Protein AF-A0A7R9ZRM1-F1 (afdb_monomer_lite)

Secondary structure (DSSP, 8-state):
-----------------EEEEEEEEEEPTTT-PEEEEEEEEEEEE-TTSSEEEEEEEE-S---SS---S-----TTS---------EEEEEEEEETTEEEEEEEEEEEE---SSS-HHHHHHHHHHHHHHHHHHHHHHHHHH--

Structure (mmCIF, N/CA/C/O backbone):
data_AF-A0A7R9ZRM1-F1
#
_entry.id   AF-A0A7R9ZRM1-F1
#
loop_
_atom_site.group_PDB
_atom_site.id
_atom_site.type_symbol
_atom_site.label_atom_id
_atom_site.label_alt_id
_atom_site.label_comp_id
_atom_site.label_asym_id
_atom_site.label_entity_id
_atom_site.label_seq_id
_atom_site.pdbx_PDB_ins_code
_atom_site.Cartn_x
_atom_site.Cartn_y
_atom_site.Cartn_z
_atom_site.occupancy
_atom_site.B_iso_or_equiv
_atom_site.auth_seq_id
_atom_site.auth_comp_id
_atom_site.auth_asym_id
_atom_site.auth_atom_id
_atom_site.pdbx_PDB_model_num
ATOM 1 N N . GLU A 1 1 ? -13.390 -13.603 41.898 1.00 38.66 1 GLU A N 1
ATOM 2 C CA . GLU A 1 1 ? -14.037 -13.732 40.579 1.00 38.66 1 GLU A CA 1
ATOM 3 C C . GLU A 1 1 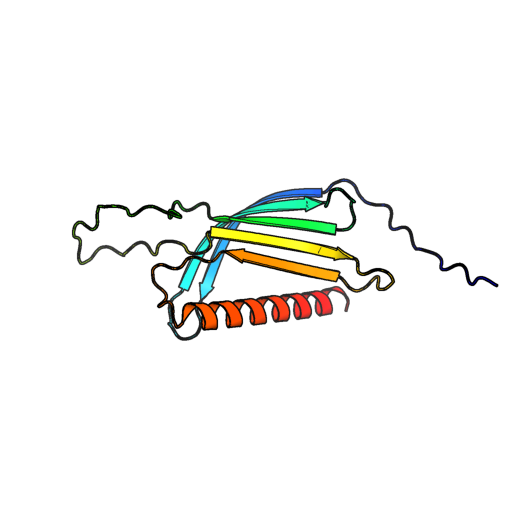? -14.206 -12.362 39.934 1.00 38.66 1 GLU A C 1
ATOM 5 O O . GLU A 1 1 ? -14.675 -11.442 40.586 1.00 38.66 1 GLU A O 1
ATOM 10 N N . GLN A 1 2 ? -13.767 -12.270 38.676 1.00 39.44 2 GLN A N 1
ATOM 11 C CA . GLN A 1 2 ? -14.209 -11.366 37.602 1.00 39.44 2 GLN A CA 1
ATOM 12 C C . GLN A 1 2 ? -14.117 -9.841 37.807 1.00 39.44 2 GLN A C 1
ATOM 14 O O . GLN A 1 2 ? -15.096 -9.145 38.064 1.00 39.44 2 GLN A O 1
ATOM 19 N N . GLN A 1 3 ? -12.932 -9.303 37.501 1.00 39.97 3 GLN A N 1
ATOM 20 C CA . GLN A 1 3 ? -12.776 -7.934 37.006 1.00 39.97 3 GLN A CA 1
ATOM 21 C C . GLN A 1 3 ? -13.335 -7.870 35.577 1.00 39.97 3 GLN A C 1
ATOM 23 O O . GLN A 1 3 ? -12.698 -8.295 34.614 1.00 39.97 3 GLN A O 1
ATOM 28 N N . LYS A 1 4 ? -14.571 -7.385 35.458 1.00 43.75 4 LYS A N 1
ATOM 29 C CA . LYS A 1 4 ? -15.247 -7.117 34.188 1.00 43.75 4 LYS A CA 1
ATOM 30 C C . LYS A 1 4 ? -14.528 -5.948 33.508 1.00 43.75 4 LYS A C 1
ATOM 32 O O . LYS A 1 4 ? -14.734 -4.795 33.879 1.00 43.75 4 LYS A O 1
ATOM 37 N N . GLN A 1 5 ? -13.631 -6.254 32.570 1.00 44.25 5 GLN A N 1
ATOM 38 C CA . GLN A 1 5 ? -13.029 -5.253 31.693 1.00 44.25 5 GLN A CA 1
ATOM 39 C C . GLN A 1 5 ? -14.170 -4.542 30.956 1.00 44.25 5 GLN A C 1
ATOM 41 O O . GLN A 1 5 ? -14.939 -5.174 30.234 1.00 44.25 5 GLN A O 1
ATOM 46 N N . MET A 1 6 ? -14.325 -3.241 31.204 1.00 43.62 6 MET A N 1
ATOM 47 C CA . MET A 1 6 ? -15.172 -2.379 30.386 1.00 43.62 6 MET A CA 1
ATOM 48 C C . MET A 1 6 ? -14.527 -2.305 29.004 1.00 43.62 6 MET A C 1
ATOM 50 O O . MET A 1 6 ? -13.603 -1.527 28.778 1.00 43.62 6 MET A O 1
ATOM 54 N N . GLU A 1 7 ? -14.991 -3.157 28.095 1.00 42.84 7 GLU A N 1
ATOM 55 C CA . GLU A 1 7 ? -14.809 -2.957 26.666 1.00 42.84 7 GLU A CA 1
ATOM 56 C C . GLU A 1 7 ? -15.472 -1.630 26.311 1.00 42.84 7 GLU A C 1
ATOM 58 O O . GLU A 1 7 ? -16.698 -1.507 26.286 1.00 42.84 7 GLU A O 1
ATOM 63 N N . THR A 1 8 ? -14.658 -0.606 26.076 1.00 45.09 8 THR A N 1
ATOM 64 C CA . THR A 1 8 ? -15.117 0.622 25.443 1.00 45.09 8 THR A CA 1
ATOM 65 C C . THR A 1 8 ? -15.559 0.247 24.032 1.00 45.09 8 THR A C 1
ATOM 67 O O . THR A 1 8 ? -14.741 0.171 23.114 1.00 45.09 8 THR A O 1
ATOM 70 N N . GLN A 1 9 ? -16.846 -0.059 23.866 1.00 40.31 9 GLN A N 1
ATOM 71 C CA . GLN A 1 9 ? -17.459 -0.222 22.557 1.00 40.31 9 GLN A CA 1
ATOM 72 C C . GLN A 1 9 ? -17.379 1.134 21.857 1.00 40.31 9 GLN A C 1
ATOM 74 O O . GLN A 1 9 ? -18.184 2.029 22.098 1.00 40.31 9 GLN A O 1
ATOM 79 N N . PHE A 1 10 ? -16.354 1.312 21.026 1.00 48.53 10 PHE A N 1
ATOM 80 C CA . PHE A 1 10 ? -16.356 2.369 20.031 1.00 48.53 10 PHE A CA 1
ATOM 81 C C . PHE A 1 10 ? -17.520 2.065 19.092 1.00 48.53 10 PHE A C 1
ATOM 83 O O . PHE A 1 10 ? -17.439 1.113 18.313 1.00 48.53 10 PHE A O 1
ATOM 90 N N . GLU A 1 11 ? -18.606 2.834 19.204 1.00 48.00 11 GLU A N 1
ATOM 91 C CA . GLU A 1 11 ? -19.687 2.825 18.224 1.00 48.00 11 GLU A CA 1
ATOM 92 C C . GLU A 1 11 ? -19.066 2.897 16.833 1.00 48.00 11 GLU A C 1
ATOM 94 O O . GLU A 1 11 ? -18.289 3.802 16.523 1.00 48.00 11 GLU A O 1
ATOM 99 N N . ASN A 1 12 ? -19.328 1.866 16.032 1.00 50.28 12 ASN A N 1
ATOM 100 C CA . ASN A 1 12 ? -18.696 1.718 14.738 1.00 50.28 12 ASN A CA 1
ATOM 101 C C . ASN A 1 12 ? -19.316 2.762 13.802 1.00 50.28 12 ASN A C 1
ATOM 103 O O . ASN A 1 12 ? -20.511 2.647 13.502 1.00 50.28 12 ASN A O 1
ATOM 107 N N . PRO A 1 13 ? -18.566 3.790 13.375 1.00 53.91 13 PRO A N 1
ATOM 108 C CA . PRO A 1 13 ? -19.139 4.833 12.553 1.00 53.91 13 PRO A CA 1
ATOM 109 C C . PRO A 1 13 ? -19.509 4.256 11.180 1.00 53.91 13 PRO A C 1
ATOM 111 O O . PRO A 1 13 ? -19.083 3.160 10.808 1.00 53.91 13 PRO A O 1
ATOM 114 N N . ALA A 1 14 ? -20.380 4.965 10.463 1.00 61.47 14 ALA A N 1
ATOM 115 C CA . ALA A 1 14 ? -20.868 4.591 9.139 1.00 61.47 14 ALA A CA 1
ATOM 116 C C . ALA A 1 14 ? -19.745 4.046 8.234 1.00 61.47 14 ALA A C 1
ATOM 118 O O . ALA A 1 14 ? -18.605 4.495 8.323 1.00 61.47 14 ALA A O 1
ATOM 119 N N . SER A 1 15 ? -20.064 3.080 7.365 1.00 71.56 15 SER A N 1
ATOM 120 C CA . SER A 1 15 ? -19.099 2.559 6.389 1.00 71.56 15 SER A CA 1
ATOM 121 C C . SER A 1 15 ? -18.478 3.724 5.614 1.00 71.56 15 SER A C 1
ATOM 123 O O . SER A 1 15 ? -19.188 4.507 4.980 1.00 71.56 15 SER A O 1
ATOM 125 N N . TYR A 1 16 ? -17.158 3.862 5.722 1.00 84.00 16 TYR A N 1
ATOM 126 C CA . TYR A 1 16 ? -16.394 4.877 5.014 1.00 84.00 16 TYR A CA 1
ATOM 127 C C . TYR A 1 16 ? -15.718 4.225 3.823 1.00 84.00 16 TYR A C 1
ATOM 129 O O . TYR A 1 16 ? -14.826 3.395 3.995 1.00 84.00 16 TYR A O 1
ATOM 137 N N . ASN A 1 17 ? -16.101 4.661 2.628 1.00 92.06 17 ASN A N 1
ATOM 138 C CA . ASN A 1 17 ? -15.395 4.330 1.404 1.00 92.06 17 ASN A CA 1
ATOM 139 C C . ASN A 1 17 ? -14.969 5.604 0.670 1.00 92.06 17 ASN A C 1
ATOM 141 O O . ASN A 1 17 ? -15.607 6.655 0.751 1.00 92.06 17 ASN A O 1
ATOM 145 N N . THR A 1 18 ? -13.837 5.534 -0.020 1.00 96.00 18 THR A N 1
ATOM 146 C CA . THR A 1 18 ? -13.369 6.622 -0.876 1.00 96.00 18 THR A CA 1
ATOM 147 C C . THR A 1 18 ? -12.502 6.080 -1.999 1.00 96.00 18 THR A C 1
ATOM 149 O O . THR A 1 18 ? -11.751 5.123 -1.822 1.00 96.00 18 THR A O 1
ATOM 152 N N . THR A 1 19 ? -12.590 6.712 -3.165 1.00 96.81 19 THR A N 1
ATOM 153 C CA . THR A 1 19 ? -11.773 6.378 -4.331 1.00 96.81 19 THR A CA 1
ATOM 154 C C . THR A 1 19 ? -11.136 7.647 -4.863 1.00 96.81 19 THR A C 1
ATOM 156 O O . THR A 1 19 ? -11.818 8.654 -5.058 1.00 96.81 19 THR A O 1
ATOM 159 N N . LYS A 1 20 ? -9.827 7.609 -5.106 1.00 96.00 20 LYS A N 1
ATOM 160 C CA . LYS A 1 20 ? -9.060 8.734 -5.641 1.00 96.00 20 LYS A CA 1
ATOM 161 C C . LYS A 1 20 ? -8.041 8.259 -6.661 1.00 96.00 20 LYS A C 1
ATOM 163 O O . LYS A 1 20 ? -7.521 7.151 -6.571 1.00 96.00 20 LYS A O 1
ATOM 168 N N . ILE A 1 21 ? -7.726 9.134 -7.605 1.00 91.69 21 ILE A N 1
ATOM 169 C CA . ILE A 1 21 ? -6.545 8.985 -8.451 1.00 91.69 21 ILE A CA 1
ATOM 170 C C . ILE A 1 21 ? -5.394 9.690 -7.741 1.00 91.69 21 ILE A C 1
ATOM 172 O O . ILE A 1 21 ? -5.529 10.842 -7.328 1.00 91.69 21 ILE A O 1
ATOM 176 N N . ILE A 1 22 ? -4.282 8.987 -7.570 1.00 88.81 22 ILE A N 1
ATOM 177 C CA . ILE A 1 22 ? -3.075 9.502 -6.934 1.00 88.81 22 ILE A CA 1
ATOM 178 C C . ILE A 1 22 ? -1.945 9.594 -7.951 1.00 88.81 22 ILE A C 1
ATOM 180 O O . ILE A 1 22 ? -1.771 8.707 -8.787 1.00 88.81 22 ILE A O 1
ATOM 184 N N . HIS A 1 23 ? -1.161 10.659 -7.831 1.00 84.69 23 HIS A N 1
ATOM 185 C CA . HIS A 1 23 ? 0.095 10.843 -8.541 1.00 84.69 23 HIS A CA 1
ATOM 186 C C . HIS A 1 23 ? 1.213 10.932 -7.505 1.00 84.69 23 HIS A C 1
ATOM 188 O O . HIS A 1 23 ? 1.118 11.703 -6.552 1.00 84.69 23 HIS A O 1
ATOM 194 N N . SER A 1 24 ? 2.251 10.122 -7.663 1.00 79.81 24 SER A N 1
ATOM 195 C CA . SER A 1 24 ? 3.386 10.065 -6.747 1.00 79.81 24 SER A CA 1
ATOM 196 C C . SER A 1 24 ? 4.682 9.921 -7.531 1.00 79.81 24 SER A C 1
ATOM 198 O O . SER A 1 24 ? 4.713 9.283 -8.579 1.00 79.81 24 SER A O 1
ATOM 200 N N . GLU A 1 25 ? 5.755 10.506 -7.014 1.00 80.25 25 GLU A N 1
ATOM 201 C CA . GLU A 1 25 ? 7.112 10.306 -7.507 1.00 80.25 25 GLU A CA 1
ATOM 202 C C . GLU A 1 25 ? 7.955 9.712 -6.377 1.00 80.25 25 GLU A C 1
ATOM 204 O O . GLU A 1 25 ? 7.985 10.238 -5.265 1.00 80.25 25 GLU A O 1
ATOM 209 N N . THR A 1 26 ? 8.638 8.605 -6.655 1.00 76.38 26 THR A N 1
ATOM 210 C CA . THR A 1 26 ? 9.514 7.908 -5.711 1.00 76.38 26 THR A CA 1
ATOM 211 C C . THR A 1 26 ? 10.926 7.854 -6.265 1.00 76.38 26 THR A C 1
ATOM 213 O O . THR A 1 26 ? 11.171 7.254 -7.307 1.00 76.38 26 THR A O 1
ATOM 216 N N . LYS A 1 27 ? 11.882 8.438 -5.543 1.00 77.69 27 LYS A N 1
ATOM 217 C CA . LYS A 1 27 ? 13.306 8.318 -5.873 1.00 77.69 27 LYS A CA 1
ATOM 218 C C . LYS A 1 27 ? 13.809 6.940 -5.468 1.00 77.69 27 LYS A C 1
ATOM 220 O O . LYS A 1 27 ? 13.687 6.557 -4.305 1.00 77.69 27 LYS A O 1
ATOM 225 N N . LEU A 1 28 ? 14.392 6.205 -6.408 1.00 72.06 28 LEU A N 1
ATOM 226 C CA . LEU A 1 28 ? 14.976 4.906 -6.120 1.00 72.06 28 LEU A CA 1
ATOM 227 C C . LEU A 1 28 ? 16.342 5.064 -5.448 1.00 72.06 28 LEU A C 1
ATOM 229 O O . LEU A 1 28 ? 17.217 5.768 -5.969 1.00 72.06 28 LEU A O 1
ATOM 233 N N . PRO A 1 29 ? 16.581 4.358 -4.332 1.00 70.81 29 PRO A N 1
ATOM 234 C CA . PRO A 1 29 ? 17.887 4.342 -3.695 1.00 70.81 29 PRO A CA 1
ATOM 235 C C . PRO A 1 29 ? 18.981 3.875 -4.664 1.00 70.81 29 PRO A C 1
ATOM 237 O O . PRO A 1 29 ? 18.772 2.949 -5.446 1.00 70.81 29 PRO A O 1
ATOM 240 N N . PHE A 1 30 ? 20.168 4.481 -4.577 1.00 75.56 30 PHE A N 1
ATOM 241 C CA . PHE A 1 30 ? 21.405 4.060 -5.265 1.00 75.56 30 PHE A CA 1
ATOM 242 C C . PHE A 1 30 ? 21.429 4.142 -6.800 1.00 75.56 30 PHE A C 1
ATOM 244 O O . PHE A 1 30 ? 22.453 3.817 -7.391 1.00 75.56 30 PHE A O 1
ATOM 251 N N . THR A 1 31 ? 20.349 4.570 -7.453 1.00 70.12 31 THR A N 1
ATOM 252 C CA . THR A 1 31 ? 20.269 4.599 -8.928 1.00 70.12 31 THR A CA 1
ATOM 253 C C . THR A 1 31 ? 20.206 6.011 -9.504 1.00 70.12 31 THR A C 1
ATOM 255 O O . THR A 1 31 ? 20.460 6.191 -10.689 1.00 70.12 31 THR A O 1
ATOM 258 N N . GLY A 1 32 ? 19.854 7.016 -8.690 1.00 72.62 32 GLY A N 1
ATOM 259 C CA . GLY A 1 32 ? 19.595 8.381 -9.166 1.00 72.62 32 GLY A CA 1
ATOM 260 C C . GLY A 1 32 ? 18.328 8.511 -10.024 1.00 72.62 32 GLY A C 1
ATOM 261 O O . GLY A 1 32 ? 18.049 9.594 -10.529 1.00 72.62 32 GLY A O 1
ATOM 262 N N . VAL A 1 33 ? 17.559 7.428 -10.179 1.00 72.75 33 VAL A N 1
ATOM 263 C CA . VAL A 1 33 ? 16.335 7.362 -10.985 1.00 72.75 33 VAL A CA 1
ATOM 264 C C . VAL A 1 33 ? 15.113 7.644 -10.109 1.00 72.75 33 VAL A C 1
ATOM 266 O O . VAL A 1 33 ? 15.038 7.179 -8.971 1.00 72.75 33 VAL A O 1
ATOM 269 N N . SER A 1 34 ? 14.132 8.367 -10.650 1.00 73.06 34 S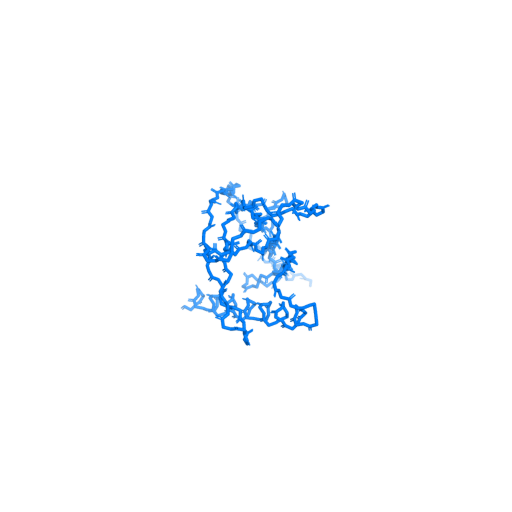ER A N 1
ATOM 270 C CA . SER A 1 34 ? 12.795 8.517 -10.063 1.00 73.06 34 SER A CA 1
ATOM 271 C C . SER A 1 34 ? 11.777 7.648 -10.801 1.00 73.06 34 SER A C 1
ATOM 273 O O . SER A 1 34 ? 11.770 7.599 -12.030 1.00 73.06 34 SER A O 1
ATOM 275 N N . VAL A 1 35 ? 10.877 7.016 -10.052 1.00 73.00 35 VAL A N 1
ATOM 276 C CA . VAL A 1 35 ? 9.695 6.315 -10.566 1.00 73.00 35 VAL A CA 1
ATOM 277 C C . VAL A 1 35 ? 8.480 7.194 -10.355 1.00 73.00 35 VAL A C 1
ATOM 279 O O . VAL A 1 35 ? 8.240 7.655 -9.241 1.00 73.00 35 VAL A O 1
ATOM 282 N N . GLN A 1 36 ? 7.689 7.394 -11.401 1.00 75.81 36 GLN A N 1
ATOM 283 C CA . GLN A 1 36 ? 6.380 8.019 -11.272 1.00 75.81 36 GLN A CA 1
ATOM 284 C C . GLN A 1 36 ? 5.300 6.941 -11.170 1.00 75.81 36 GLN A C 1
ATOM 286 O O . GLN A 1 36 ? 5.366 5.886 -11.797 1.00 75.81 36 GLN A O 1
ATOM 291 N N . LEU A 1 37 ? 4.298 7.202 -10.343 1.00 77.31 37 LEU A N 1
ATOM 292 C CA . LEU A 1 37 ? 3.132 6.360 -10.157 1.00 77.31 37 LEU A CA 1
ATOM 293 C C . LEU A 1 37 ? 1.891 7.217 -10.359 1.00 77.31 37 LEU A C 1
ATOM 295 O O . LEU A 1 37 ? 1.683 8.191 -9.645 1.00 77.31 37 LEU A O 1
ATOM 299 N N . CYS A 1 38 ? 1.045 6.812 -11.298 1.00 84.81 38 CYS A N 1
ATOM 300 C CA . CYS A 1 38 ? -0.336 7.261 -11.392 1.00 84.81 38 CYS A CA 1
ATOM 301 C C . CYS A 1 38 ? -1.224 6.049 -11.123 1.00 84.81 38 CYS A C 1
ATOM 303 O O . CYS A 1 38 ? -1.148 5.060 -11.859 1.00 84.81 38 CYS A O 1
ATOM 305 N N . ALA A 1 39 ? -2.014 6.090 -10.054 1.00 86.81 39 ALA A N 1
ATOM 306 C CA . ALA A 1 39 ? -2.760 4.934 -9.576 1.00 86.81 39 ALA A CA 1
ATOM 307 C C . ALA A 1 39 ? -4.166 5.297 -9.103 1.00 86.81 39 ALA A C 1
ATOM 309 O O . ALA A 1 39 ? -4.398 6.372 -8.559 1.00 86.81 39 ALA A O 1
ATOM 310 N N . LEU A 1 40 ? -5.094 4.360 -9.272 1.00 92.56 40 LEU A N 1
ATOM 311 C CA . LE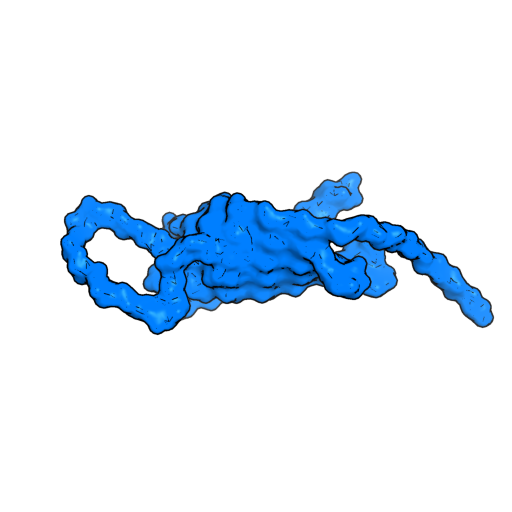U A 1 40 ? -6.378 4.360 -8.597 1.00 92.56 40 LEU A CA 1
ATOM 312 C C . LEU A 1 40 ? -6.160 3.799 -7.195 1.00 92.56 40 LEU A C 1
ATOM 314 O O . LEU A 1 40 ? -5.658 2.686 -7.039 1.00 92.56 40 LEU A O 1
ATOM 318 N N . MET A 1 41 ? -6.538 4.565 -6.187 1.00 95.00 41 MET A N 1
ATOM 319 C CA . MET A 1 41 ? -6.532 4.158 -4.793 1.00 95.00 41 MET A CA 1
ATOM 320 C C . MET A 1 41 ? -7.971 4.119 -4.295 1.00 95.00 41 MET A C 1
ATOM 322 O O . MET A 1 41 ? -8.695 5.107 -4.401 1.00 95.00 41 MET A O 1
ATOM 326 N N . HIS A 1 42 ? -8.370 2.982 -3.748 1.00 96.19 42 HIS A N 1
ATOM 327 C CA . HIS A 1 42 ? -9.661 2.775 -3.117 1.00 96.19 42 HIS A CA 1
ATOM 328 C C . HIS A 1 42 ? -9.440 2.380 -1.662 1.00 96.19 42 HIS A C 1
ATOM 330 O O . HIS A 1 42 ? -8.639 1.490 -1.386 1.00 96.19 42 HIS A O 1
ATOM 336 N N . ALA A 1 43 ? -10.127 3.044 -0.745 1.00 96.62 43 ALA A N 1
ATOM 337 C CA . ALA A 1 43 ? -10.148 2.687 0.661 1.00 96.62 43 ALA A CA 1
ATOM 338 C C . ALA A 1 43 ? -11.580 2.364 1.076 1.00 96.62 43 ALA A C 1
ATOM 340 O O . ALA A 1 43 ? -12.503 3.075 0.679 1.00 96.62 43 ALA A O 1
ATOM 341 N N . ASP A 1 44 ? -11.739 1.321 1.881 1.00 95.94 44 ASP A N 1
ATOM 342 C CA . ASP A 1 44 ? -13.022 0.902 2.434 1.00 95.94 44 ASP A CA 1
ATOM 343 C C . ASP A 1 44 ? -12.847 0.365 3.858 1.00 95.94 44 ASP A C 1
ATOM 345 O O . ASP A 1 44 ? -11.763 -0.058 4.271 1.00 95.94 44 ASP A O 1
ATOM 349 N N . THR A 1 45 ? -13.931 0.376 4.615 1.00 95.88 45 THR A N 1
ATOM 350 C CA . THR A 1 45 ? -14.086 -0.375 5.859 1.00 95.88 45 THR A CA 1
ATOM 351 C C . THR A 1 45 ? -14.064 -1.882 5.603 1.00 95.88 45 THR A C 1
ATOM 353 O O . THR A 1 45 ? -14.631 -2.370 4.629 1.00 95.88 45 THR A O 1
ATOM 356 N N . LEU A 1 46 ? -13.428 -2.648 6.493 1.00 93.31 46 LEU A N 1
ATOM 357 C CA . LEU A 1 46 ? -13.486 -4.111 6.435 1.00 93.31 46 LEU A CA 1
ATOM 358 C C . LEU A 1 46 ? -14.917 -4.626 6.711 1.00 93.31 46 LEU A C 1
ATOM 360 O O . LEU A 1 46 ? -15.665 -3.963 7.431 1.00 93.31 46 LEU A O 1
ATOM 364 N N . PRO A 1 47 ? -15.307 -5.818 6.208 1.00 90.00 47 PRO A N 1
ATOM 365 C CA . PRO A 1 47 ? -16.665 -6.354 6.389 1.00 90.00 47 PRO A CA 1
ATOM 366 C C . PRO A 1 47 ? -17.077 -6.570 7.852 1.00 90.00 47 PRO A C 1
ATOM 368 O O . PRO A 1 47 ? -18.233 -6.368 8.213 1.00 90.00 47 PRO A O 1
ATOM 371 N N . ASP A 1 48 ? -16.122 -6.957 8.698 1.00 90.38 48 ASP A N 1
ATOM 372 C CA . ASP A 1 48 ? -16.279 -7.094 10.152 1.00 90.38 48 ASP A CA 1
ATOM 373 C C . ASP A 1 48 ? -16.251 -5.742 10.888 1.00 90.38 48 ASP A C 1
ATOM 375 O O . ASP A 1 48 ? -16.464 -5.682 12.098 1.00 90.38 48 ASP A O 1
ATOM 379 N N . LYS A 1 49 ? -16.014 -4.650 10.150 1.00 88.00 49 LYS A N 1
ATOM 380 C CA . LYS A 1 49 ? -15.866 -3.279 10.637 1.00 88.00 49 LYS A CA 1
ATOM 381 C C . LYS A 1 49 ? -14.771 -3.128 11.704 1.00 88.00 49 LYS A C 1
ATOM 383 O O . LYS A 1 49 ? -14.822 -2.211 12.530 1.00 88.00 49 LYS A O 1
ATOM 388 N N . ASP A 1 50 ? -13.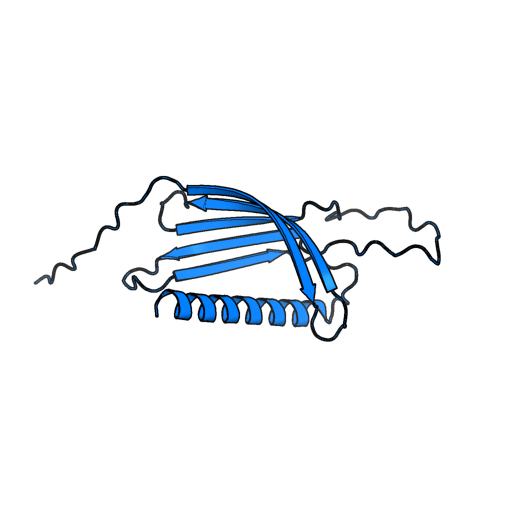764 -4.001 11.687 1.00 90.50 50 ASP A N 1
ATOM 389 C CA . ASP A 1 50 ? -12.626 -3.946 12.616 1.00 90.50 50 ASP A CA 1
ATOM 390 C C . ASP A 1 50 ? -11.396 -3.229 12.029 1.00 90.50 50 ASP A C 1
ATOM 392 O O . ASP A 1 50 ? -10.263 -3.345 12.500 1.00 90.50 50 ASP A O 1
ATOM 396 N N . GLY A 1 51 ? -11.607 -2.439 10.977 1.00 93.12 51 GLY A N 1
ATOM 397 C CA . GLY A 1 51 ? -10.541 -1.660 10.375 1.00 93.12 51 GLY A CA 1
ATOM 398 C C . GLY A 1 51 ? -10.814 -1.282 8.933 1.00 93.12 51 GLY A C 1
ATOM 399 O O . GLY A 1 51 ? -11.967 -1.153 8.518 1.00 93.12 51 GLY A O 1
ATOM 400 N N . TYR A 1 52 ? -9.735 -1.109 8.177 1.00 95.88 52 TYR A N 1
ATOM 401 C CA . TYR A 1 52 ? -9.770 -0.565 6.825 1.00 95.88 52 TYR A CA 1
ATOM 402 C C . TYR A 1 52 ? -8.905 -1.381 5.872 1.00 95.88 52 TYR A C 1
ATOM 404 O O . TYR A 1 52 ? -7.857 -1.908 6.250 1.00 95.88 52 TYR A O 1
ATOM 412 N N . ILE A 1 53 ? -9.327 -1.434 4.615 1.00 96.62 53 ILE A N 1
ATOM 413 C CA . ILE A 1 53 ? -8.548 -1.942 3.494 1.00 96.62 53 ILE A CA 1
ATOM 414 C C . ILE A 1 53 ? -8.303 -0.809 2.504 1.00 96.62 53 ILE A C 1
ATOM 416 O O . ILE A 1 53 ? -9.206 -0.049 2.176 1.00 96.62 53 ILE A O 1
ATOM 420 N N . ILE A 1 54 ? -7.068 -0.695 2.025 1.00 96.38 54 ILE A N 1
ATOM 421 C CA . ILE A 1 54 ? -6.663 0.265 1.002 1.00 96.38 54 ILE A CA 1
ATOM 422 C C . ILE A 1 54 ? -6.045 -0.515 -0.149 1.00 96.38 54 ILE A C 1
ATOM 424 O O . ILE A 1 54 ? -4.982 -1.118 0.001 1.00 96.38 54 ILE A O 1
ATOM 428 N N . VAL A 1 55 ? -6.691 -0.480 -1.307 1.00 95.69 55 VAL A N 1
ATOM 429 C CA . VAL A 1 55 ? -6.230 -1.108 -2.543 1.00 95.69 55 VAL A CA 1
ATOM 430 C C . VAL A 1 55 ? -5.735 -0.026 -3.490 1.00 95.69 55 VAL A C 1
ATOM 432 O O . VAL A 1 55 ? -6.442 0.928 -3.792 1.00 95.69 55 VAL A O 1
ATOM 435 N N . THR A 1 56 ? -4.510 -0.179 -3.975 1.00 92.50 56 THR A N 1
ATOM 436 C CA . THR A 1 56 ? -3.888 0.707 -4.959 1.00 92.50 56 THR A CA 1
ATOM 437 C C . THR A 1 56 ? -3.578 -0.081 -6.223 1.00 92.50 56 THR A C 1
ATOM 439 O O . THR A 1 56 ? -2.959 -1.143 -6.162 1.00 92.50 56 THR A O 1
ATOM 442 N N . ARG A 1 57 ? -3.970 0.440 -7.385 1.00 89.62 57 ARG A N 1
ATOM 443 C CA . ARG A 1 57 ? -3.710 -0.160 -8.698 1.00 89.62 57 ARG A CA 1
ATOM 444 C C . ARG A 1 57 ? -3.181 0.902 -9.652 1.00 89.62 57 ARG A C 1
ATOM 446 O O . ARG A 1 57 ? -3.819 1.937 -9.813 1.00 89.62 57 ARG A O 1
ATOM 453 N N . SER A 1 58 ? -2.047 0.656 -10.309 1.00 85.31 58 SER A N 1
ATOM 454 C CA . SER A 1 58 ? -1.553 1.583 -11.338 1.00 85.31 58 SER A CA 1
ATOM 455 C C . SER A 1 58 ? -2.556 1.718 -12.485 1.00 85.31 58 SER A C 1
ATOM 457 O O . SER A 1 58 ? -3.124 0.730 -12.951 1.00 85.31 58 SER A O 1
ATOM 459 N N . LEU A 1 59 ? -2.761 2.961 -12.924 1.00 79.81 59 LEU A N 1
ATOM 460 C CA . LEU A 1 59 ? -3.596 3.329 -14.067 1.00 79.81 59 LEU A CA 1
ATOM 461 C C . LEU A 1 59 ? -2.824 3.305 -15.384 1.00 79.81 59 LEU A C 1
ATOM 463 O O . LEU A 1 59 ? -3.430 3.379 -16.449 1.00 79.81 59 LEU A O 1
ATOM 467 N N . HIS A 1 60 ? -1.491 3.240 -15.338 1.00 67.62 60 HIS A N 1
ATOM 468 C CA . HIS A 1 60 ? -0.709 3.157 -16.563 1.00 67.62 60 HIS A CA 1
ATOM 469 C C . HIS A 1 60 ? -0.732 1.724 -17.102 1.00 67.62 60 HIS A C 1
ATOM 471 O O . HIS A 1 60 ? -0.380 0.798 -16.364 1.00 67.62 60 HIS A O 1
ATOM 477 N N . PRO A 1 61 ? -1.094 1.528 -18.382 1.00 46.91 61 PRO A N 1
ATOM 478 C CA . PRO A 1 61 ? -1.010 0.233 -19.033 1.00 46.91 61 PRO A CA 1
ATOM 479 C C . PRO A 1 61 ? 0.466 -0.113 -19.290 1.00 46.91 61 PRO A C 1
ATOM 481 O O . PRO A 1 61 ? 1.018 0.146 -20.353 1.00 46.91 61 PRO A O 1
ATOM 484 N N . GLY A 1 62 ? 1.132 -0.687 -18.292 1.00 49.75 62 GLY A N 1
ATOM 485 C CA . GLY A 1 62 ? 2.289 -1.557 -18.484 1.00 49.75 62 GLY A CA 1
ATOM 486 C C . GLY A 1 62 ? 1.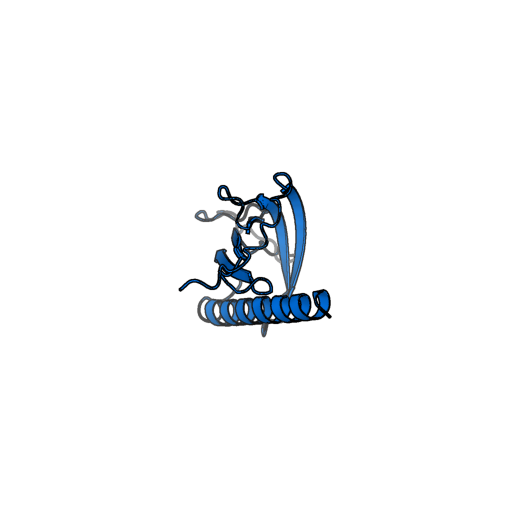819 -2.981 -18.213 1.00 49.75 62 GLY A C 1
ATOM 487 O O . GLY A 1 62 ? 1.278 -3.248 -17.141 1.00 49.75 62 GLY A O 1
ATOM 488 N N . MET A 1 63 ? 1.923 -3.886 -19.186 1.00 38.97 63 MET A N 1
ATOM 489 C CA . MET A 1 63 ? 1.328 -5.216 -19.042 1.00 38.97 63 MET A CA 1
ATOM 490 C C . MET A 1 63 ? 2.105 -6.093 -18.061 1.00 38.97 63 MET A C 1
ATOM 492 O O . MET A 1 63 ? 3.304 -6.314 -18.218 1.00 38.97 63 MET A O 1
ATOM 496 N N . ALA A 1 64 ? 1.385 -6.707 -17.121 1.00 40.84 64 ALA A N 1
ATOM 497 C CA . ALA A 1 64 ? 1.762 -8.038 -16.676 1.00 40.84 64 ALA A CA 1
ATOM 498 C C . ALA A 1 64 ? 1.501 -8.995 -17.845 1.00 40.84 64 ALA A C 1
ATOM 500 O O . ALA A 1 64 ? 0.350 -9.212 -18.212 1.00 40.84 64 ALA A O 1
ATOM 501 N N . GLY A 1 65 ? 2.564 -9.536 -18.437 1.00 36.72 65 GLY A N 1
ATOM 502 C CA . GLY A 1 65 ? 2.463 -10.701 -19.315 1.00 36.72 65 GLY A CA 1
ATOM 503 C C . GLY A 1 65 ? 2.477 -10.485 -20.827 1.00 36.72 65 GLY A C 1
ATOM 504 O O . GLY A 1 65 ? 2.443 -11.496 -21.520 1.00 36.72 65 GLY A O 1
ATOM 505 N N . CYS A 1 66 ? 2.608 -9.271 -21.381 1.00 32.28 66 CYS A N 1
ATOM 506 C CA . CYS A 1 66 ? 2.950 -9.186 -22.808 1.00 32.28 66 CYS A CA 1
ATOM 507 C C . CYS A 1 66 ? 3.985 -8.116 -23.184 1.00 32.28 66 CYS A C 1
ATOM 509 O O . CYS A 1 66 ? 4.037 -6.995 -22.673 1.00 32.28 66 CYS A O 1
ATOM 511 N N . HIS A 1 67 ? 4.836 -8.536 -24.113 1.00 38.19 67 HIS A N 1
ATOM 512 C CA . HIS A 1 67 ? 5.779 -7.721 -24.844 1.00 38.19 67 HIS A CA 1
ATOM 513 C C . HIS A 1 67 ? 4.998 -6.805 -25.787 1.00 38.19 67 HIS A C 1
ATOM 515 O O . HIS A 1 67 ? 4.124 -7.258 -26.520 1.00 38.19 67 HIS A O 1
ATOM 521 N N . THR A 1 68 ? 5.310 -5.512 -25.790 1.00 35.34 68 THR A N 1
ATOM 522 C CA . THR A 1 68 ? 5.026 -4.695 -26.968 1.00 35.34 68 THR A CA 1
ATOM 523 C C . THR A 1 68 ? 6.152 -4.957 -27.958 1.00 35.34 68 THR A C 1
ATOM 525 O O . THR A 1 68 ? 7.240 -4.391 -27.810 1.00 35.34 68 THR A O 1
ATOM 528 N N . ASP A 1 69 ? 5.894 -5.818 -28.941 1.00 38.53 69 ASP A N 1
ATOM 529 C CA . ASP A 1 69 ? 6.642 -5.875 -30.197 1.00 38.53 69 ASP A CA 1
ATOM 530 C C . ASP A 1 69 ? 6.455 -4.546 -30.932 1.00 38.53 69 ASP A C 1
ATOM 532 O O . ASP A 1 69 ? 5.605 -4.411 -31.802 1.00 38.53 69 ASP A O 1
ATOM 536 N N . GLN A 1 70 ? 7.187 -3.521 -30.501 1.00 37.50 70 GLN A N 1
ATOM 537 C CA . GLN A 1 70 ? 7.474 -2.302 -31.256 1.00 37.50 70 GLN A CA 1
ATOM 538 C C . GLN A 1 70 ? 8.544 -1.501 -30.508 1.00 37.50 70 GLN A C 1
ATOM 540 O O . GLN A 1 70 ? 8.353 -0.377 -30.052 1.00 37.50 70 GLN A O 1
ATOM 545 N N . ALA A 1 71 ? 9.724 -2.108 -30.387 1.00 38.94 71 ALA A N 1
ATOM 546 C CA . ALA A 1 71 ? 10.967 -1.368 -30.214 1.00 38.94 71 ALA A CA 1
ATOM 547 C C . ALA A 1 71 ? 11.473 -0.916 -31.596 1.00 38.94 71 ALA A C 1
ATOM 549 O O . ALA A 1 71 ? 12.564 -1.278 -32.024 1.00 38.94 71 ALA A O 1
ATOM 550 N N . THR A 1 72 ? 10.669 -0.144 -32.328 1.00 37.12 72 THR A N 1
ATOM 551 C CA . THR A 1 72 ? 11.152 0.568 -33.514 1.00 37.12 72 THR A CA 1
ATOM 552 C C . THR A 1 72 ? 11.599 1.965 -33.104 1.00 37.12 72 THR A C 1
ATOM 554 O O . THR A 1 72 ? 10.795 2.876 -32.924 1.00 37.12 72 THR A O 1
ATOM 557 N N . THR A 1 73 ? 12.919 2.074 -32.930 1.00 41.66 73 THR A N 1
ATOM 558 C CA . THR A 1 73 ? 13.745 3.175 -33.450 1.00 41.66 73 THR A CA 1
ATOM 559 C C . THR A 1 73 ? 13.217 4.594 -33.254 1.00 41.66 73 THR A C 1
ATOM 561 O O . THR A 1 73 ? 12.651 5.153 -34.185 1.00 41.66 73 THR A O 1
ATOM 564 N N . ARG A 1 74 ? 13.577 5.240 -32.131 1.00 31.80 74 ARG A N 1
ATOM 565 C CA . ARG A 1 74 ? 14.063 6.640 -32.122 1.00 31.80 74 ARG A CA 1
ATOM 566 C C . ARG A 1 74 ? 15.090 6.858 -31.008 1.00 31.80 74 ARG A C 1
ATOM 568 O O . ARG A 1 74 ? 14.750 6.990 -29.838 1.00 31.80 74 ARG A O 1
ATOM 575 N N . ILE A 1 75 ? 16.357 6.934 -31.407 1.00 39.72 75 ILE A N 1
ATOM 576 C CA . ILE A 1 75 ? 17.411 7.614 -30.652 1.00 39.72 75 ILE A CA 1
ATOM 577 C C . ILE A 1 75 ? 16.981 9.091 -30.578 1.00 39.72 75 ILE A C 1
ATOM 579 O O . ILE A 1 75 ? 16.898 9.741 -31.615 1.00 39.72 75 ILE A O 1
ATOM 583 N N . GLY A 1 76 ? 16.637 9.603 -29.391 1.00 33.53 76 GLY A N 1
ATOM 584 C CA . GLY A 1 76 ? 16.459 11.049 -29.168 1.00 33.53 76 GLY A CA 1
ATOM 585 C C . GLY A 1 76 ? 15.061 11.583 -28.815 1.00 33.53 76 GLY A C 1
ATOM 586 O O . GLY A 1 76 ? 14.908 12.796 -28.741 1.00 33.53 76 GLY A O 1
ATOM 587 N N . ALA A 1 77 ? 14.057 10.746 -28.541 1.00 33.94 77 ALA A N 1
ATOM 588 C CA . ALA A 1 77 ? 12.811 11.189 -27.898 1.00 33.94 77 ALA A CA 1
ATOM 589 C C . ALA A 1 77 ? 12.694 10.499 -26.536 1.00 33.94 77 ALA A C 1
ATOM 591 O O . ALA A 1 77 ? 12.902 9.290 -26.457 1.00 33.94 77 ALA A O 1
ATOM 592 N N . SER A 1 78 ? 12.448 11.270 -25.472 1.00 36.41 78 SER A N 1
ATOM 593 C CA . SER A 1 78 ? 12.467 10.809 -24.082 1.00 36.41 78 SER A CA 1
ATOM 594 C C . SER A 1 78 ? 11.708 9.493 -23.924 1.00 36.41 78 SER A C 1
ATOM 596 O O . SER A 1 78 ? 10.495 9.415 -24.111 1.00 36.41 78 SER A O 1
ATOM 598 N N . ALA A 1 79 ? 12.461 8.439 -23.609 1.00 41.12 79 ALA A N 1
ATOM 599 C CA . ALA A 1 79 ? 11.917 7.135 -23.296 1.00 41.12 79 ALA A CA 1
ATOM 600 C C . ALA A 1 79 ? 10.959 7.312 -22.118 1.00 41.12 79 ALA A C 1
ATOM 602 O O . ALA A 1 79 ? 11.394 7.525 -20.989 1.00 41.12 79 ALA A O 1
ATOM 603 N N . SER A 1 80 ? 9.658 7.289 -22.409 1.00 44.81 80 SER A N 1
ATOM 604 C CA . SER A 1 80 ? 8.592 7.334 -21.421 1.00 44.81 80 SER A CA 1
ATOM 605 C C . SER A 1 80 ? 8.842 6.210 -20.421 1.00 44.81 80 SER A C 1
ATOM 607 O O . SER A 1 80 ? 8.669 5.029 -20.739 1.00 44.81 80 SER A O 1
ATOM 609 N N . THR A 1 81 ? 9.333 6.588 -19.249 1.00 47.81 81 THR A N 1
ATOM 610 C CA . THR A 1 81 ? 9.665 5.728 -18.121 1.00 47.81 81 THR A CA 1
ATOM 611 C C . THR A 1 81 ? 8.409 4.945 -17.759 1.00 47.81 81 THR A C 1
ATOM 613 O O . THR A 1 81 ? 7.447 5.493 -17.231 1.00 47.81 81 THR A O 1
ATOM 616 N N . LYS A 1 82 ? 8.363 3.672 -18.159 1.00 52.50 82 LYS A N 1
ATOM 617 C CA . LYS A 1 82 ? 7.204 2.796 -17.965 1.00 52.50 82 LYS A CA 1
ATOM 618 C C . LYS A 1 82 ? 7.007 2.607 -16.454 1.00 52.50 82 LYS A C 1
ATOM 620 O O . LYS A 1 82 ? 7.943 2.207 -15.776 1.00 52.50 82 LYS A O 1
ATOM 625 N N . ASN A 1 83 ? 5.825 2.957 -15.944 1.00 51.41 83 ASN A N 1
ATOM 626 C CA . ASN A 1 83 ? 5.504 3.008 -14.510 1.00 51.41 83 ASN A CA 1
ATOM 627 C C . ASN A 1 83 ? 5.494 1.624 -13.837 1.00 51.41 83 ASN A C 1
ATOM 629 O O . ASN A 1 83 ? 4.997 0.651 -14.404 1.00 51.41 83 ASN A O 1
ATOM 633 N N . GLU A 1 84 ? 5.970 1.568 -12.589 1.00 59.03 84 GLU A N 1
ATOM 634 C CA . GLU A 1 84 ? 6.341 0.333 -11.877 1.00 59.03 84 GLU A CA 1
ATOM 635 C C . GLU A 1 84 ? 5.744 0.228 -10.466 1.00 59.03 84 GLU A C 1
ATOM 637 O O . GLU A 1 84 ? 6.438 0.223 -9.453 1.00 59.03 84 GLU A O 1
ATOM 642 N N . LEU A 1 85 ? 4.425 0.078 -10.387 1.00 60.09 85 LEU A N 1
ATOM 643 C CA . LEU A 1 85 ? 3.776 -0.588 -9.255 1.00 60.09 85 LEU A CA 1
ATOM 644 C C . LEU A 1 85 ? 2.486 -1.201 -9.776 1.00 60.09 85 LEU A C 1
ATOM 646 O O . LEU A 1 85 ? 1.558 -0.479 -10.126 1.00 60.09 85 LEU A O 1
ATOM 650 N N . LEU A 1 86 ? 2.411 -2.526 -9.874 1.00 73.06 86 LEU A N 1
ATOM 651 C CA . LEU A 1 86 ? 1.249 -3.144 -10.504 1.00 73.06 86 LEU A CA 1
ATOM 652 C C . LEU A 1 86 ? 0.046 -3.124 -9.553 1.00 73.06 86 LEU A C 1
ATOM 654 O O . LEU A 1 86 ? -1.075 -2.883 -9.994 1.00 73.06 86 LEU A O 1
ATOM 658 N N . MET A 1 87 ? 0.275 -3.352 -8.253 1.00 84.56 87 MET A N 1
ATOM 659 C CA . MET A 1 87 ? -0.775 -3.435 -7.237 1.00 84.56 87 MET A CA 1
ATOM 660 C C . MET A 1 87 ? -0.209 -3.302 -5.819 1.00 84.56 87 MET A C 1
ATOM 662 O O . MET A 1 87 ? 0.880 -3.799 -5.543 1.00 84.56 87 MET A O 1
ATOM 666 N N . GLY A 1 88 ? -0.967 -2.698 -4.911 1.00 90.56 88 GLY A N 1
ATOM 667 C CA . GLY A 1 88 ? -0.678 -2.672 -3.481 1.00 90.56 88 GLY A CA 1
ATOM 668 C C . GLY A 1 88 ? -1.955 -2.837 -2.666 1.00 90.56 88 GLY A C 1
ATOM 669 O O . GLY A 1 88 ? -2.998 -2.309 -3.042 1.00 90.56 88 GLY A O 1
ATOM 670 N N . VAL A 1 89 ? -1.883 -3.569 -1.561 1.00 95.12 89 VAL A N 1
ATOM 671 C CA . VAL A 1 89 ? -2.980 -3.753 -0.608 1.00 95.12 89 VAL A CA 1
ATOM 672 C C . VAL A 1 89 ? -2.447 -3.473 0.787 1.00 95.12 89 VAL A C 1
ATOM 674 O O . VAL A 1 89 ? -1.461 -4.075 1.203 1.00 95.12 89 VAL A O 1
ATOM 677 N N . ASN A 1 90 ? -3.100 -2.574 1.514 1.00 95.94 90 ASN A N 1
ATOM 678 C CA . ASN A 1 90 ? -2.813 -2.298 2.916 1.00 95.94 90 ASN A CA 1
ATOM 679 C C . ASN A 1 90 ? -4.057 -2.610 3.740 1.00 95.94 90 ASN A C 1
ATOM 681 O O . ASN A 1 90 ? -5.140 -2.130 3.419 1.00 95.94 90 ASN A O 1
ATOM 685 N N . ILE A 1 91 ? -3.904 -3.403 4.792 1.00 96.81 91 ILE A N 1
ATOM 686 C CA . ILE A 1 91 ? -4.972 -3.755 5.724 1.00 96.81 91 ILE A CA 1
ATOM 687 C C . ILE A 1 91 ? -4.566 -3.220 7.089 1.00 96.81 91 ILE A C 1
ATOM 689 O O . ILE A 1 91 ? -3.487 -3.544 7.582 1.00 96.81 91 ILE A O 1
ATOM 693 N N . LEU A 1 92 ? -5.426 -2.396 7.677 1.00 95.50 92 LEU A N 1
ATOM 694 C CA . LEU A 1 92 ? -5.252 -1.815 9.000 1.00 95.50 92 LEU A CA 1
ATOM 695 C C . LEU A 1 92 ? -6.309 -2.411 9.919 1.00 95.50 92 LEU A C 1
ATOM 697 O O . LEU A 1 92 ? -7.492 -2.317 9.601 1.00 95.50 92 LEU A O 1
ATOM 701 N N . ARG A 1 93 ? -5.900 -2.993 11.045 1.00 95.12 93 ARG A N 1
ATOM 702 C CA . ARG A 1 93 ? -6.800 -3.576 12.049 1.00 95.12 93 ARG A CA 1
ATOM 703 C C . ARG A 1 93 ? -6.444 -3.122 13.449 1.00 95.12 93 ARG A C 1
ATOM 705 O O . ARG A 1 93 ? -5.298 -2.773 13.728 1.00 95.12 93 ARG A O 1
ATOM 712 N N . ARG A 1 94 ? -7.421 -3.151 14.350 1.00 92.06 94 ARG A N 1
ATOM 713 C CA . ARG A 1 94 ? -7.161 -2.934 15.775 1.00 92.06 94 ARG A CA 1
ATOM 714 C C . ARG A 1 94 ? -6.406 -4.127 16.352 1.00 92.06 94 ARG A C 1
ATOM 716 O O . ARG A 1 94 ? -6.571 -5.260 15.910 1.00 92.06 94 ARG A O 1
ATOM 723 N N . VAL A 1 95 ? -5.597 -3.875 17.377 1.00 93.38 95 VAL A N 1
ATOM 724 C CA . VAL A 1 95 ? -4.973 -4.949 18.155 1.00 93.38 95 VAL A CA 1
ATOM 725 C C . VAL A 1 95 ? -5.821 -5.215 19.407 1.00 93.38 95 VAL A C 1
ATOM 727 O O . VAL A 1 95 ? -5.975 -4.303 20.228 1.00 93.38 95 VAL A O 1
ATOM 730 N N . PRO A 1 96 ? -6.351 -6.440 19.603 1.00 90.62 96 PRO A N 1
ATOM 731 C CA . PRO A 1 96 ? -7.148 -6.774 20.782 1.00 90.62 96 PRO A CA 1
ATOM 732 C C . PRO A 1 96 ? -6.418 -6.443 22.089 1.00 90.62 96 PRO A C 1
ATOM 734 O O . PRO A 1 96 ? -5.239 -6.759 22.263 1.00 90.62 96 PRO A O 1
ATOM 737 N N . GLY A 1 97 ? -7.110 -5.760 23.004 1.00 92.06 97 GLY A N 1
ATOM 738 C CA . GLY A 1 97 ? -6.551 -5.330 24.292 1.00 92.06 97 GLY A CA 1
ATOM 739 C C . GLY A 1 97 ? -5.521 -4.191 24.220 1.00 92.06 97 GLY A C 1
ATOM 740 O O . GLY A 1 97 ? -4.988 -3.796 25.255 1.00 92.06 97 GLY A O 1
ATOM 741 N N . LYS A 1 98 ? -5.232 -3.636 23.033 1.00 91.81 98 LYS A N 1
ATOM 742 C CA . LYS A 1 98 ? -4.280 -2.529 22.845 1.00 91.81 98 LYS A CA 1
ATOM 743 C C . LYS A 1 98 ? -4.905 -1.411 21.996 1.00 91.81 98 LYS A C 1
ATOM 745 O O . LYS A 1 98 ? -4.596 -1.295 20.814 1.00 91.81 98 LYS A O 1
ATOM 750 N N . PRO A 1 99 ? -5.741 -0.532 22.586 1.00 85.06 99 PRO A N 1
ATOM 751 C CA . PRO A 1 99 ? -6.537 0.454 21.840 1.00 85.06 99 PRO A CA 1
ATOM 752 C C . PRO A 1 99 ? -5.711 1.520 21.101 1.00 85.06 99 PRO A C 1
ATOM 754 O O . PRO A 1 99 ? -6.235 2.193 20.222 1.00 85.06 99 PRO A O 1
ATOM 757 N N . LYS A 1 100 ? -4.429 1.684 21.450 1.00 85.12 100 LYS A N 1
ATOM 758 C CA . LYS A 1 100 ? -3.486 2.607 20.791 1.00 85.12 100 LYS A CA 1
ATOM 759 C C . LYS A 1 100 ? -2.542 1.901 19.811 1.00 85.12 100 LYS A C 1
ATOM 761 O O . LYS A 1 100 ? -1.513 2.456 19.438 1.00 85.12 100 LYS A O 1
ATOM 766 N N . CYS A 1 101 ? -2.837 0.655 19.451 1.00 88.88 101 CYS A N 1
ATOM 767 C CA . CYS A 1 101 ? -2.027 -0.128 18.532 1.00 88.88 101 CYS A CA 1
ATOM 768 C C . CYS A 1 101 ? -2.863 -0.575 17.336 1.00 88.88 101 CYS A C 1
ATOM 770 O O . CYS A 1 101 ? -3.991 -1.047 17.485 1.00 88.88 101 CYS A O 1
ATOM 772 N N . THR A 1 102 ? -2.247 -0.481 16.164 1.00 92.12 102 THR A N 1
ATOM 773 C CA . THR A 1 102 ? -2.820 -0.906 14.890 1.00 92.12 102 THR A CA 1
ATOM 774 C C . THR A 1 102 ? -1.918 -1.973 14.291 1.00 92.12 102 THR A C 1
ATOM 776 O O . THR A 1 102 ? -0.702 -1.783 14.221 1.00 92.12 102 THR A O 1
ATOM 779 N N . ASP A 1 103 ? -2.510 -3.082 13.866 1.00 94.44 103 ASP A N 1
ATOM 780 C CA . ASP A 1 103 ? -1.849 -4.067 13.022 1.00 94.44 103 ASP A CA 1
ATOM 781 C C . ASP A 1 103 ? -1.950 -3.612 11.562 1.00 94.44 103 ASP A C 1
ATOM 783 O O . ASP A 1 103 ? -3.042 -3.313 11.073 1.00 94.44 103 ASP A O 1
ATOM 787 N N . LEU A 1 104 ? -0.806 -3.503 10.887 1.00 95.25 104 LEU A N 1
ATOM 788 C CA . LEU A 1 104 ? -0.708 -3.056 9.499 1.00 95.25 104 LEU A CA 1
ATOM 789 C C . LEU A 1 104 ? -0.049 -4.151 8.666 1.00 95.25 104 LEU A C 1
ATOM 791 O O . LEU A 1 104 ? 1.154 -4.391 8.771 1.00 95.25 104 LEU A O 1
ATOM 795 N N . ILE A 1 105 ? -0.833 -4.740 7.768 1.00 95.62 105 ILE A N 1
ATOM 796 C CA . ILE A 1 105 ? -0.368 -5.710 6.780 1.00 95.62 105 ILE A CA 1
ATOM 797 C C . ILE A 1 105 ? -0.298 -5.004 5.428 1.00 95.62 105 ILE A C 1
ATOM 799 O O . ILE A 1 105 ? -1.288 -4.435 4.974 1.00 95.62 105 ILE A O 1
ATOM 803 N N . SER A 1 106 ? 0.862 -5.047 4.772 1.00 93.38 106 SER A N 1
ATOM 804 C CA . SER A 1 106 ? 1.071 -4.444 3.452 1.00 93.38 106 SER A CA 1
ATOM 805 C C . SER A 1 106 ? 1.579 -5.489 2.463 1.00 93.38 106 SER A C 1
ATOM 807 O O . SER A 1 106 ? 2.594 -6.143 2.705 1.00 93.38 106 SER A O 1
ATOM 809 N N . VAL A 1 107 ? 0.872 -5.644 1.345 1.00 91.94 107 VAL A N 1
ATOM 810 C CA . VAL A 1 107 ? 1.220 -6.540 0.239 1.00 91.94 107 VAL A CA 1
ATOM 811 C C . VAL A 1 107 ? 1.400 -5.694 -1.008 1.00 91.94 107 VAL A C 1
ATOM 813 O O . VAL A 1 107 ? 0.442 -5.106 -1.500 1.00 91.94 107 VAL A O 1
ATOM 816 N N . ASN A 1 108 ? 2.618 -5.646 -1.542 1.00 86.44 108 ASN A N 1
ATOM 817 C CA . ASN A 1 108 ? 2.936 -4.848 -2.722 1.00 86.44 108 ASN A CA 1
ATOM 818 C C . ASN A 1 108 ? 3.499 -5.738 -3.829 1.00 86.44 108 ASN A C 1
ATOM 820 O O . ASN A 1 108 ? 4.470 -6.464 -3.626 1.00 86.44 108 ASN A O 1
ATOM 824 N N . GLN A 1 109 ? 2.902 -5.648 -5.013 1.00 83.81 109 GLN A N 1
ATOM 825 C CA . GLN A 1 109 ? 3.415 -6.230 -6.243 1.00 83.81 109 GLN A CA 1
ATOM 826 C C . GLN A 1 109 ? 4.075 -5.126 -7.069 1.00 83.81 109 GLN A C 1
ATOM 828 O O . GLN A 1 109 ? 3.414 -4.335 -7.749 1.00 83.81 109 GLN A O 1
ATOM 833 N N . VAL A 1 110 ? 5.403 -5.106 -7.029 1.00 75.38 110 VAL A N 1
ATOM 834 C CA . VAL A 1 110 ? 6.234 -4.229 -7.853 1.00 75.38 110 VAL A CA 1
ATOM 835 C C . VAL A 1 110 ? 6.773 -5.060 -9.011 1.00 75.38 110 VAL A C 1
ATOM 837 O O . VAL A 1 110 ? 7.379 -6.107 -8.792 1.00 75.38 110 VAL A O 1
ATOM 840 N N . THR A 1 111 ? 6.551 -4.613 -10.244 1.00 70.88 111 THR A N 1
ATOM 841 C CA . THR A 1 111 ? 7.266 -5.141 -11.409 1.00 70.88 111 THR A CA 1
ATOM 842 C C . THR A 1 111 ? 8.109 -4.020 -11.967 1.00 70.88 111 THR A C 1
ATOM 844 O O . THR A 1 111 ? 7.602 -2.907 -12.095 1.00 70.88 111 THR A O 1
ATOM 847 N N . SER A 1 112 ? 9.379 -4.319 -12.234 1.00 66.69 112 SER A N 1
ATOM 848 C CA . SER A 1 112 ? 10.303 -3.355 -12.793 1.00 66.69 112 SER A CA 1
ATOM 849 C C . SER A 1 112 ? 11.012 -3.882 -14.029 1.00 66.69 112 SER A C 1
ATOM 851 O O . SER A 1 112 ? 11.642 -4.935 -13.973 1.00 66.69 112 SER A O 1
ATOM 853 N N . GLY A 1 113 ? 10.880 -3.161 -15.142 1.00 64.62 113 GLY A N 1
ATOM 854 C CA . GLY A 1 113 ? 11.590 -3.418 -16.389 1.00 64.62 113 GLY A CA 1
ATOM 855 C C . GLY A 1 113 ? 12.950 -2.722 -16.464 1.00 64.62 113 GLY A C 1
ATOM 856 O O . GLY A 1 113 ? 13.778 -3.138 -17.271 1.00 64.62 113 GLY A O 1
ATOM 857 N N . PHE A 1 114 ? 13.200 -1.690 -15.647 1.00 68.81 114 PHE A N 1
ATOM 858 C CA . PHE A 1 114 ? 14.474 -0.955 -15.663 1.00 68.81 114 PHE A CA 1
ATOM 859 C C . PHE A 1 114 ? 15.393 -1.249 -14.469 1.00 68.81 114 PHE A C 1
ATOM 861 O O . PHE A 1 114 ? 16.580 -0.927 -14.532 1.00 68.81 114 PHE A O 1
ATOM 868 N N . VAL A 1 115 ? 14.899 -1.874 -13.394 1.00 69.56 115 VAL A N 1
ATOM 869 C CA . VAL A 1 115 ? 15.732 -2.290 -12.255 1.00 69.56 115 VAL A CA 1
ATOM 870 C C . VAL A 1 115 ? 16.298 -3.694 -12.498 1.00 69.56 115 VAL A C 1
ATOM 872 O O . VAL A 1 115 ? 15.534 -4.650 -12.655 1.00 69.56 115 VAL A O 1
ATOM 875 N N . PRO A 1 116 ? 17.632 -3.878 -12.451 1.00 76.25 116 PRO A N 1
ATOM 876 C CA . PRO A 1 116 ? 18.236 -5.205 -12.508 1.00 76.25 116 PRO A CA 1
ATOM 877 C C . PRO A 1 116 ? 17.709 -6.122 -11.395 1.00 76.25 116 PRO A C 1
ATOM 879 O O . PRO A 1 116 ? 17.650 -5.724 -10.230 1.00 76.25 116 PRO A O 1
ATOM 882 N N . GLN A 1 117 ? 17.380 -7.378 -11.720 1.00 79.75 117 GLN A N 1
ATOM 883 C CA . GLN A 1 117 ? 16.733 -8.313 -10.781 1.00 79.75 117 GLN A CA 1
ATOM 884 C C . GLN A 1 117 ? 17.510 -8.511 -9.467 1.00 79.75 117 GLN A C 1
ATOM 886 O O . GLN A 1 117 ? 16.905 -8.594 -8.398 1.00 79.75 117 GLN A O 1
ATOM 891 N N . PHE A 1 118 ? 18.848 -8.523 -9.518 1.00 80.81 118 PHE A N 1
ATOM 892 C CA . PHE A 1 118 ? 19.685 -8.643 -8.317 1.00 80.81 118 PHE A CA 1
ATOM 893 C C . PHE A 1 118 ? 19.541 -7.442 -7.365 1.00 80.81 118 PHE A C 1
ATOM 895 O O . PHE A 1 118 ? 19.741 -7.578 -6.158 1.00 80.81 118 PHE A O 1
ATOM 902 N N . LEU A 1 119 ? 19.179 -6.267 -7.893 1.00 79.19 119 LEU A N 1
ATOM 903 C CA . LEU A 1 119 ? 19.006 -5.032 -7.132 1.00 79.19 119 LEU A CA 1
ATOM 904 C C . LEU A 1 119 ? 17.552 -4.824 -6.690 1.00 79.19 119 LEU A C 1
ATOM 906 O O . LEU A 1 119 ? 17.314 -4.218 -5.644 1.00 79.19 119 LEU A O 1
ATOM 910 N N . ALA A 1 120 ? 16.591 -5.388 -7.429 1.00 80.94 120 ALA A N 1
ATOM 911 C CA . ALA A 1 120 ? 15.159 -5.273 -7.157 1.00 80.94 120 ALA A CA 1
ATOM 912 C C . ALA A 1 120 ? 14.801 -5.690 -5.723 1.00 80.94 120 ALA A C 1
ATOM 914 O O . ALA A 1 120 ? 14.104 -4.958 -5.022 1.00 80.94 120 ALA A O 1
ATOM 915 N N . LYS A 1 121 ? 15.350 -6.812 -5.235 1.00 83.69 121 LYS A N 1
ATOM 916 C CA . LYS A 1 121 ? 15.118 -7.274 -3.856 1.00 83.69 121 LYS A CA 1
ATOM 917 C C . LYS A 1 121 ? 15.611 -6.261 -2.819 1.00 83.69 121 LYS A C 1
ATOM 919 O O . LYS A 1 121 ? 14.915 -5.994 -1.845 1.00 83.69 121 LYS A O 1
ATOM 924 N N . ARG A 1 122 ? 16.803 -5.688 -3.017 1.00 84.88 122 ARG A N 1
ATOM 925 C CA . ARG A 1 122 ? 17.394 -4.723 -2.076 1.00 84.88 122 ARG A CA 1
ATOM 926 C C . ARG A 1 122 ? 16.613 -3.411 -2.058 1.00 84.88 122 ARG A C 1
ATOM 928 O O . ARG A 1 122 ? 16.342 -2.896 -0.979 1.00 84.88 122 ARG A O 1
ATOM 935 N N . ILE A 1 123 ? 16.232 -2.907 -3.231 1.00 81.25 123 ILE A N 1
ATOM 936 C CA . ILE A 1 123 ? 15.402 -1.703 -3.370 1.00 81.25 123 ILE A CA 1
ATOM 937 C C . ILE A 1 123 ? 14.025 -1.927 -2.737 1.00 81.25 123 ILE A C 1
ATOM 939 O O . ILE A 1 123 ? 13.584 -1.097 -1.948 1.00 81.25 123 ILE A O 1
ATOM 943 N N . GLY A 1 124 ? 13.386 -3.069 -3.009 1.00 81.75 124 GLY A N 1
ATOM 944 C CA . GLY A 1 124 ? 12.094 -3.423 -2.422 1.00 81.75 124 GLY A CA 1
ATOM 945 C C . GLY A 1 124 ? 12.140 -3.487 -0.894 1.00 81.75 124 GLY A C 1
ATOM 946 O O . GLY A 1 124 ? 11.304 -2.884 -0.227 1.00 81.75 124 GLY A O 1
ATOM 947 N N . MET A 1 125 ? 13.156 -4.144 -0.324 1.00 85.56 125 MET A N 1
ATOM 948 C CA . MET A 1 125 ? 13.331 -4.210 1.132 1.00 85.56 125 MET A CA 1
ATOM 949 C C . MET A 1 125 ? 13.613 -2.841 1.760 1.00 85.56 125 MET A C 1
ATOM 951 O O . MET A 1 125 ? 13.075 -2.545 2.825 1.00 85.56 125 MET A O 1
ATOM 955 N N . ALA A 1 126 ? 14.429 -2.004 1.112 1.00 85.81 126 ALA A N 1
ATOM 956 C CA . ALA A 1 126 ? 14.690 -0.644 1.580 1.00 85.81 126 ALA A CA 1
ATOM 957 C C . ALA A 1 126 ? 13.400 0.194 1.595 1.00 85.81 126 ALA A C 1
ATOM 959 O O . ALA A 1 126 ? 13.072 0.785 2.620 1.00 85.81 126 ALA A O 1
ATOM 960 N N . GLY A 1 127 ? 12.623 0.155 0.506 1.00 83.06 127 GLY A N 1
ATOM 961 C CA . GLY A 1 127 ? 11.350 0.869 0.408 1.00 83.06 127 GLY A CA 1
ATOM 962 C C . GLY A 1 127 ? 10.316 0.409 1.439 1.00 83.06 127 GLY A C 1
ATOM 963 O O . GLY A 1 127 ? 9.657 1.243 2.055 1.00 83.06 127 GLY A O 1
ATOM 964 N N . LEU A 1 128 ? 10.205 -0.902 1.690 1.00 85.69 128 LEU A N 1
ATOM 965 C CA . LEU A 1 128 ? 9.320 -1.433 2.734 1.00 85.69 128 LEU A CA 1
ATOM 966 C C . LEU A 1 128 ? 9.740 -0.965 4.133 1.00 85.69 128 LEU A C 1
ATOM 968 O O . LEU A 1 128 ? 8.893 -0.560 4.927 1.00 85.69 128 LEU A O 1
ATOM 972 N N . ASN A 1 129 ? 11.039 -1.000 4.437 1.00 89.31 129 ASN A N 1
ATOM 973 C CA . ASN A 1 129 ? 11.543 -0.553 5.732 1.00 89.31 129 ASN A CA 1
ATOM 974 C C . ASN A 1 129 ? 11.271 0.943 5.959 1.00 89.31 129 ASN A C 1
ATOM 976 O O . ASN A 1 129 ? 10.784 1.332 7.023 1.00 89.31 129 ASN A O 1
ATOM 980 N N . ASP A 1 130 ? 11.517 1.769 4.940 1.00 88.19 130 ASP A N 1
ATOM 981 C CA . ASP A 1 130 ? 11.243 3.205 4.990 1.00 88.19 130 ASP A CA 1
ATOM 982 C C . ASP A 1 130 ? 9.744 3.493 5.132 1.00 88.19 130 ASP A C 1
ATOM 984 O O . ASP A 1 130 ? 9.356 4.348 5.929 1.00 88.19 130 ASP A O 1
ATOM 988 N N . PHE A 1 131 ? 8.886 2.740 4.437 1.00 88.69 131 PHE A N 1
ATOM 989 C CA . PHE A 1 131 ? 7.433 2.849 4.570 1.00 88.69 131 PHE A CA 1
ATOM 990 C C . PHE A 1 131 ? 6.974 2.638 6.019 1.00 88.69 131 PHE A C 1
ATOM 992 O O . PHE A 1 131 ? 6.346 3.525 6.600 1.00 88.69 131 PHE A O 1
ATOM 999 N N . PHE A 1 132 ? 7.333 1.511 6.644 1.00 91.19 132 PHE A N 1
ATOM 1000 C CA . PHE A 1 132 ? 6.923 1.233 8.025 1.00 91.19 132 PHE A CA 1
ATOM 1001 C C . PHE A 1 132 ? 7.518 2.225 9.025 1.00 91.19 132 PHE A C 1
ATOM 1003 O O . PHE A 1 132 ? 6.844 2.612 9.982 1.00 91.19 132 PHE A O 1
ATOM 1010 N N . LYS A 1 133 ? 8.761 2.668 8.809 1.00 91.62 133 LYS A N 1
ATOM 1011 C CA . LYS A 1 133 ? 9.385 3.702 9.640 1.00 91.62 133 LYS A CA 1
ATOM 1012 C C . LYS A 1 133 ? 8.599 5.014 9.572 1.00 91.62 133 LYS A C 1
ATOM 1014 O O . LYS A 1 133 ? 8.289 5.584 10.614 1.00 91.62 133 LYS A O 1
ATOM 1019 N N . ASN A 1 134 ? 8.231 5.460 8.373 1.00 89.31 134 ASN A N 1
ATOM 1020 C CA . ASN A 1 134 ? 7.486 6.703 8.178 1.00 89.31 134 ASN A CA 1
ATOM 1021 C C . ASN A 1 134 ? 6.077 6.633 8.776 1.00 89.31 134 ASN A C 1
ATOM 1023 O O . ASN A 1 134 ? 5.653 7.576 9.441 1.00 89.31 134 A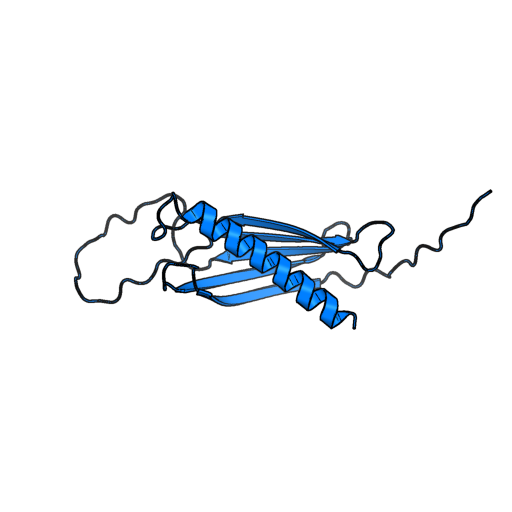SN A O 1
ATOM 1027 N N . VAL A 1 135 ? 5.375 5.507 8.608 1.00 89.25 135 VAL A N 1
ATOM 1028 C CA . VAL A 1 135 ? 4.052 5.299 9.220 1.00 89.25 135 VAL A CA 1
ATOM 1029 C C . VAL A 1 135 ? 4.126 5.398 10.745 1.00 89.25 135 VAL A C 1
ATOM 1031 O O . VAL A 1 135 ? 3.287 6.064 11.347 1.00 89.25 135 VAL A O 1
ATOM 1034 N N . ARG A 1 136 ? 5.147 4.806 11.379 1.00 88.56 136 ARG A N 1
ATOM 1035 C CA . ARG A 1 136 ? 5.338 4.900 12.838 1.00 88.56 136 ARG A CA 1
ATOM 1036 C C . ARG A 1 136 ? 5.565 6.335 13.300 1.00 88.56 136 ARG A C 1
ATOM 1038 O O . ARG A 1 136 ? 4.897 6.773 14.227 1.00 88.56 136 ARG A O 1
ATOM 1045 N N . VAL A 1 137 ? 6.429 7.082 12.609 1.00 90.06 137 VAL A N 1
ATOM 1046 C CA . VAL A 1 137 ? 6.695 8.497 12.929 1.00 90.06 137 VAL A CA 1
ATOM 1047 C C . VAL A 1 137 ? 5.421 9.343 12.828 1.00 90.06 137 VAL A C 1
ATOM 1049 O O . VAL A 1 137 ? 5.186 10.214 13.663 1.00 90.06 137 VAL A O 1
ATOM 1052 N N . ILE A 1 138 ? 4.585 9.106 11.814 1.00 84.69 138 ILE A N 1
ATOM 1053 C CA . ILE A 1 138 ? 3.303 9.812 11.664 1.00 84.69 138 ILE A CA 1
ATOM 1054 C C . ILE A 1 138 ? 2.329 9.407 12.778 1.00 84.69 138 ILE A C 1
ATOM 1056 O O . ILE A 1 138 ? 1.671 10.273 13.356 1.00 84.69 138 ILE A O 1
ATOM 1060 N N . GLY A 1 139 ? 2.264 8.115 13.109 1.00 79.12 139 GLY A N 1
ATOM 1061 C CA . GLY A 1 139 ? 1.442 7.606 14.205 1.00 79.12 139 GLY A CA 1
ATOM 1062 C C . GLY A 1 139 ? 1.803 8.247 15.547 1.00 79.12 139 GLY A C 1
ATOM 1063 O O . GLY A 1 139 ? 0.919 8.723 16.252 1.00 79.12 139 GLY A O 1
ATOM 1064 N N . GLU A 1 140 ? 3.095 8.347 15.862 1.00 80.56 140 GLU A N 1
ATOM 1065 C CA . GLU A 1 140 ? 3.586 9.004 17.081 1.00 80.56 140 GLU A CA 1
ATOM 1066 C C . GLU A 1 140 ? 3.184 10.483 17.138 1.00 80.56 140 GLU A C 1
ATOM 1068 O O . GLU A 1 140 ? 2.674 10.940 18.157 1.00 80.56 140 GLU A O 1
ATOM 1073 N N . LYS A 1 141 ? 3.339 11.223 16.032 1.00 74.25 141 LYS A N 1
ATOM 1074 C CA . LYS A 1 141 ? 2.976 12.649 15.957 1.00 74.25 141 LYS A CA 1
ATOM 1075 C C . LYS A 1 141 ? 1.478 12.920 16.065 1.00 74.25 141 LYS A C 1
ATOM 1077 O O . LYS A 1 141 ? 1.102 14.010 16.466 1.00 74.25 141 LYS A O 1
ATOM 1082 N N . THR A 1 142 ? 0.634 11.969 15.671 1.00 67.88 142 THR A N 1
ATOM 1083 C CA . THR A 1 142 ? -0.831 12.134 15.692 1.00 67.88 142 THR A CA 1
ATOM 1084 C C . THR A 1 142 ? -1.417 11.868 17.087 1.00 67.88 142 THR A C 1
ATOM 1086 O O . THR A 1 142 ? -2.539 12.273 17.374 1.00 67.88 142 THR A O 1
ATOM 1089 N N . HIS A 1 143 ? -0.667 11.188 17.961 1.00 58.53 143 HIS A N 1
ATOM 1090 C CA . HIS A 1 143 ? -1.065 10.875 19.338 1.00 58.53 143 HIS A CA 1
ATOM 1091 C C . HIS A 1 143 ? -0.325 11.695 20.411 1.00 58.53 143 HIS A C 1
ATOM 1093 O O . HIS A 1 143 ? -0.570 11.462 21.599 1.00 58.53 143 HIS A O 1
ATOM 1099 N N . ALA A 1 144 ? 0.569 12.600 20.002 1.00 49.47 144 ALA A N 1
ATOM 1100 C CA . ALA A 1 144 ? 1.207 13.603 20.855 1.00 49.47 144 ALA A CA 1
ATOM 1101 C C . ALA A 1 144 ? 0.327 14.855 20.954 1.00 49.47 144 ALA A C 1
ATOM 1103 O O . ALA A 1 144 ? 0.232 15.401 22.074 1.00 49.47 144 ALA A O 1
#

Foldseek 3Di:
DDPDPPPPPPPLDDKDKDKDWDWDWDQFPPPRDIAIFTWIWIKIQDPVNQWIKIKIAGPFPDDDPDDDPDPDDDDPDPDPQRHWWGIKMWTWGADPPCRLDIDIDIDTDTDDPPDDPVCVVVRVVVVVVVVVVVVVVVSVVVVD

Organism: NCBI:txid1486917

Radius of gyration: 20.21 Å; chains: 1; bounding box: 42×27×74 Å

pLDDT: mean 73.52, std 20.61, range [31.8, 96.81]

Sequence (144 aa):
EQQKQMETQFENPASYNTTKIIHSETKLPFTGVSVQLCALMHADTLPDKDGYIIVTRSLHPGMAGCHTDQATTRIGASASTKNELLMGVNILRRVPGKPKCTDLISVNQVTSGFVPQFLAKRIGMAGLNDFFKNVRVIGEKTHA